Protein AF-A0A835MAI2-F1 (afdb_monomer_lite)

Organism: NCBI:txid261450

Structure (mmCIF, N/CA/C/O backbone):
data_AF-A0A835MAI2-F1
#
_entry.id   AF-A0A835MAI2-F1
#
loop_
_atom_site.group_PDB
_atom_site.id
_atom_site.type_symbol
_atom_site.label_atom_id
_atom_site.label_alt_id
_atom_site.label_comp_id
_atom_site.label_asym_id
_atom_site.label_entity_id
_atom_site.label_seq_id
_atom_site.pdbx_PDB_ins_code
_atom_site.Cartn_x
_atom_site.Cartn_y
_atom_site.Cartn_z
_atom_site.occupancy
_atom_site.B_iso_or_equiv
_atom_site.auth_seq_id
_atom_site.auth_comp_id
_atom_site.auth_asym_id
_atom_site.auth_atom_id
_atom_site.pdbx_PDB_model_num
ATOM 1 N N . MET A 1 1 ? 24.527 3.393 -28.837 1.00 61.84 1 MET A N 1
ATOM 2 C CA . MET A 1 1 ? 25.232 3.450 -27.532 1.00 61.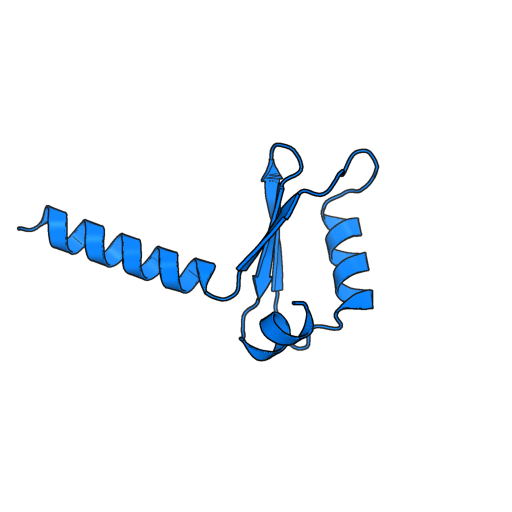84 1 MET A CA 1
ATOM 3 C C . MET A 1 1 ? 24.562 4.305 -26.447 1.00 61.84 1 MET A C 1
ATOM 5 O O . MET A 1 1 ? 24.303 3.750 -25.388 1.00 61.84 1 MET A O 1
ATOM 9 N N . LYS A 1 2 ? 24.260 5.609 -26.627 1.00 62.59 2 LYS A N 1
ATOM 10 C CA . LYS A 1 2 ? 23.628 6.427 -25.550 1.00 62.59 2 LYS A CA 1
ATOM 11 C C . LYS A 1 2 ? 22.216 5.946 -25.146 1.00 62.59 2 LYS A C 1
ATOM 13 O O . LYS A 1 2 ? 21.925 5.855 -23.958 1.00 62.59 2 LYS A O 1
ATOM 18 N N . ARG A 1 3 ? 21.389 5.549 -26.123 1.00 63.47 3 ARG A N 1
ATOM 19 C CA . ARG A 1 3 ? 20.009 5.059 -25.916 1.00 63.47 3 ARG A CA 1
ATOM 20 C C . ARG A 1 3 ? 19.921 3.767 -25.084 1.00 63.47 3 ARG A C 1
ATOM 22 O O . ARG A 1 3 ? 19.026 3.640 -24.255 1.00 63.47 3 ARG A O 1
ATOM 29 N N . ASP A 1 4 ? 20.877 2.849 -25.231 1.00 66.44 4 ASP A N 1
ATOM 30 C CA . ASP A 1 4 ? 20.888 1.586 -24.472 1.00 66.44 4 ASP A CA 1
ATOM 31 C C . ASP A 1 4 ? 21.251 1.774 -22.999 1.00 66.44 4 ASP A C 1
ATOM 33 O O . ASP A 1 4 ? 20.645 1.151 -22.127 1.00 66.44 4 ASP A O 1
ATOM 37 N N . LYS A 1 5 ? 22.199 2.672 -22.693 1.00 66.56 5 LYS A N 1
ATOM 38 C CA . LYS A 1 5 ? 22.530 3.026 -21.302 1.00 66.56 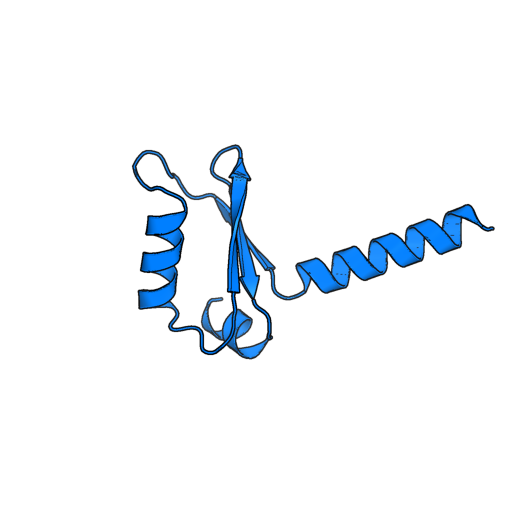5 LYS A CA 1
ATOM 39 C C . LYS A 1 5 ? 21.334 3.653 -20.585 1.00 66.56 5 LYS A C 1
ATOM 41 O O . LYS A 1 5 ? 21.111 3.375 -19.409 1.00 66.56 5 LYS A O 1
ATOM 46 N N . GLU A 1 6 ? 20.555 4.470 -21.288 1.00 67.38 6 GLU A N 1
ATOM 47 C CA . GLU A 1 6 ? 19.369 5.105 -20.717 1.00 67.38 6 GLU A CA 1
ATOM 48 C C . GLU A 1 6 ? 18.227 4.107 -20.479 1.00 67.38 6 GLU A C 1
ATOM 50 O O . GLU A 1 6 ? 17.624 4.127 -19.404 1.00 67.38 6 GLU A O 1
ATOM 55 N N . ARG A 1 7 ? 17.982 3.174 -21.416 1.00 60.34 7 ARG A N 1
ATOM 56 C CA . ARG A 1 7 ? 17.020 2.074 -21.205 1.00 60.34 7 ARG A CA 1
ATOM 57 C C . ARG A 1 7 ? 17.402 1.222 -19.995 1.00 60.34 7 ARG A C 1
ATOM 59 O O . ARG A 1 7 ? 16.565 1.031 -19.122 1.00 60.34 7 ARG A O 1
ATOM 66 N N . ARG A 1 8 ? 18.667 0.796 -19.883 1.00 64.81 8 ARG A N 1
ATOM 67 C CA . ARG A 1 8 ? 19.145 -0.014 -18.743 1.00 64.81 8 ARG A CA 1
ATOM 68 C C . ARG A 1 8 ? 18.976 0.700 -17.399 1.00 64.81 8 ARG A C 1
ATOM 70 O O . ARG A 1 8 ? 18.531 0.086 -16.435 1.00 64.81 8 ARG A O 1
ATOM 77 N N . ARG A 1 9 ? 19.263 2.006 -17.336 1.00 64.25 9 ARG A N 1
ATOM 78 C CA . ARG A 1 9 ? 19.045 2.817 -16.123 1.00 64.25 9 ARG A CA 1
ATOM 79 C C . ARG A 1 9 ? 17.567 2.923 -15.741 1.00 64.25 9 ARG A C 1
ATOM 81 O O . ARG A 1 9 ? 17.249 2.827 -14.559 1.00 64.25 9 ARG A O 1
ATOM 88 N N . LYS A 1 10 ? 16.668 3.109 -16.715 1.00 68.00 10 LYS A N 1
ATOM 89 C CA . LYS A 1 10 ? 15.214 3.145 -16.470 1.00 68.00 10 LYS A CA 1
ATOM 90 C C . LYS A 1 10 ? 14.693 1.791 -15.982 1.00 68.00 10 LYS A C 1
ATOM 92 O O . LYS A 1 10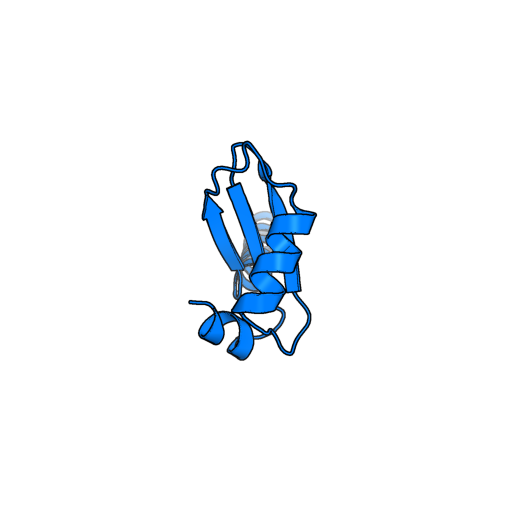 ? 13.936 1.756 -15.020 1.00 68.00 10 LYS A O 1
ATOM 97 N N . SER A 1 11 ? 15.159 0.693 -16.577 1.00 70.00 11 SER A N 1
ATOM 98 C CA . SER A 1 11 ? 14.806 -0.664 -16.145 1.00 70.00 11 SER A CA 1
ATOM 99 C C . SER A 1 11 ? 15.252 -0.954 -14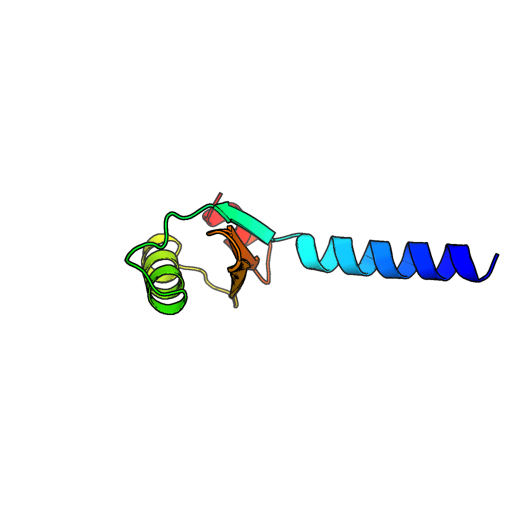.713 1.00 70.00 11 SER A C 1
ATOM 101 O O . SER A 1 11 ? 14.472 -1.495 -13.941 1.00 70.00 11 SER A O 1
ATOM 103 N N . HIS A 1 12 ? 16.460 -0.536 -14.328 1.00 75.75 12 HIS A N 1
ATOM 104 C CA . HIS A 1 12 ? 16.950 -0.743 -12.965 1.00 75.75 12 HIS A CA 1
ATOM 105 C C . HIS A 1 12 ? 16.102 0.005 -11.925 1.00 75.75 12 HIS A C 1
ATOM 107 O O . HIS A 1 12 ? 15.695 -0.578 -10.930 1.00 75.75 12 HIS A O 1
ATOM 113 N N . LYS A 1 13 ? 15.725 1.261 -12.207 1.00 80.06 13 LYS A N 1
ATOM 114 C CA . LYS A 1 13 ? 14.806 2.019 -11.341 1.00 80.06 13 LYS A CA 1
ATOM 115 C C . LYS A 1 13 ? 13.426 1.369 -11.222 1.00 80.06 13 LYS A C 1
ATOM 117 O O . LYS A 1 13 ? 12.834 1.409 -10.151 1.00 80.06 13 LYS A O 1
ATOM 122 N N . GLY A 1 14 ? 12.917 0.791 -12.310 1.00 81.19 14 GLY A N 1
ATOM 123 C CA . GLY A 1 14 ? 11.644 0.070 -12.297 1.00 81.19 14 GLY A CA 1
ATOM 124 C C . GLY A 1 14 ? 11.693 -1.194 -11.437 1.00 81.19 14 GLY A C 1
ATOM 125 O O . GLY A 1 14 ? 10.760 -1.452 -10.688 1.00 81.19 14 GLY A O 1
ATOM 126 N N . LEU A 1 15 ? 12.795 -1.945 -11.498 1.00 82.69 15 LEU A N 1
ATOM 127 C CA . LEU A 1 15 ? 12.985 -3.139 -10.671 1.00 82.69 15 LEU A CA 1
ATOM 128 C C . LEU A 1 15 ? 13.073 -2.793 -9.184 1.00 82.69 15 LEU A C 1
ATOM 130 O O . LEU A 1 15 ? 12.386 -3.420 -8.388 1.00 82.69 15 LEU A O 1
ATOM 134 N N . GLU A 1 16 ? 13.836 -1.760 -8.821 1.00 83.56 16 GLU A N 1
ATOM 135 C CA . GLU A 1 16 ? 13.907 -1.300 -7.428 1.00 83.56 16 GLU A CA 1
ATOM 136 C C . GLU A 1 16 ? 12.543 -0.816 -6.917 1.00 83.56 16 GLU A C 1
ATOM 138 O O . GLU A 1 16 ? 12.151 -1.126 -5.797 1.00 83.56 16 GLU A O 1
ATOM 143 N N . PHE A 1 17 ? 11.773 -0.118 -7.757 1.00 81.81 17 PHE A N 1
ATOM 144 C CA . PHE A 1 17 ? 10.424 0.328 -7.407 1.00 81.81 17 PHE A CA 1
ATOM 145 C C . PHE A 1 17 ? 9.456 -0.838 -7.147 1.00 81.81 17 PHE A C 1
ATOM 147 O O . PHE A 1 17 ? 8.605 -0.743 -6.263 1.00 81.81 17 PHE A O 1
ATOM 154 N N . CYS A 1 18 ? 9.572 -1.920 -7.921 1.00 86.06 18 CYS A N 1
ATOM 155 C CA . CYS A 1 18 ? 8.690 -3.085 -7.836 1.00 86.06 18 CYS A CA 1
ATOM 156 C C . CYS A 1 18 ? 9.189 -4.175 -6.876 1.00 86.06 18 CYS A C 1
ATOM 158 O O . CYS A 1 18 ? 8.489 -5.167 -6.694 1.00 86.06 18 CYS A O 1
ATOM 160 N N . LYS A 1 19 ? 10.378 -4.019 -6.282 1.00 89.69 19 LYS A N 1
ATOM 161 C CA . LYS A 1 19 ? 11.058 -5.061 -5.498 1.00 89.69 19 LYS A CA 1
ATOM 162 C C . LYS A 1 19 ? 10.202 -5.626 -4.361 1.00 89.69 19 LYS A C 1
ATOM 164 O O . LYS A 1 19 ? 10.238 -6.825 -4.116 1.00 89.69 19 LYS A O 1
ATOM 169 N N . TRP A 1 20 ? 9.423 -4.765 -3.710 1.00 92.56 20 TRP A N 1
ATOM 170 C CA . TRP A 1 20 ? 8.532 -5.110 -2.598 1.00 92.56 20 TRP A CA 1
ATOM 171 C C . TRP A 1 20 ? 7.092 -4.695 -2.899 1.00 92.56 20 TRP A C 1
ATOM 173 O O . TRP A 1 20 ? 6.412 -4.079 -2.074 1.00 92.56 20 TRP A O 1
ATOM 183 N N . ALA A 1 21 ? 6.653 -4.958 -4.131 1.00 92.50 21 ALA A N 1
ATOM 184 C CA . ALA A 1 21 ? 5.305 -4.653 -4.577 1.00 92.50 21 ALA A CA 1
ATOM 185 C C . ALA A 1 21 ? 4.460 -5.926 -4.691 1.00 92.50 21 ALA A C 1
ATOM 187 O O . ALA A 1 21 ? 4.847 -6.880 -5.361 1.00 92.50 21 ALA A O 1
ATOM 188 N N . LEU A 1 22 ? 3.268 -5.903 -4.098 1.00 92.31 22 LEU A N 1
ATOM 189 C CA . LEU A 1 22 ? 2.208 -6.870 -4.362 1.00 92.31 22 LEU A CA 1
ATOM 190 C C . LEU A 1 22 ? 1.165 -6.231 -5.270 1.00 92.31 22 LEU A C 1
ATOM 192 O O . LEU A 1 22 ? 0.730 -5.103 -5.037 1.00 92.31 22 LEU A O 1
ATOM 196 N N . VAL A 1 23 ? 0.737 -6.960 -6.297 1.00 92.25 23 VAL A N 1
ATOM 197 C CA . VAL A 1 23 ? -0.327 -6.514 -7.198 1.00 92.25 23 VAL A CA 1
ATOM 198 C C . VAL A 1 23 ? -1.457 -7.521 -7.145 1.00 92.25 23 VAL A C 1
ATOM 200 O O . VAL A 1 23 ? -1.278 -8.692 -7.469 1.00 92.25 23 VAL A O 1
ATOM 203 N N . GLY A 1 24 ? -2.629 -7.043 -6.742 1.00 88.94 24 GLY A N 1
ATOM 204 C CA . GLY A 1 24 ? -3.832 -7.852 -6.625 1.00 88.94 24 GLY A CA 1
ATOM 205 C C . GLY A 1 24 ? -4.996 -7.219 -7.367 1.00 88.94 24 GLY A C 1
ATOM 206 O O . GLY A 1 24 ? -5.052 -6.001 -7.557 1.00 88.94 24 GLY A O 1
ATOM 207 N N . ARG A 1 25 ? -5.948 -8.058 -7.774 1.00 89.69 25 ARG A N 1
ATOM 208 C CA . ARG A 1 25 ? -7.263 -7.601 -8.214 1.00 89.69 25 ARG A CA 1
ATOM 209 C C . ARG A 1 25 ? -8.227 -7.747 -7.048 1.00 89.69 25 ARG A C 1
ATOM 211 O O . ARG A 1 25 ? -8.410 -8.845 -6.534 1.00 89.69 25 ARG A O 1
ATOM 218 N N . LEU A 1 26 ? -8.838 -6.642 -6.660 1.00 84.31 26 LEU A N 1
ATOM 219 C CA . LEU A 1 26 ? -9.900 -6.606 -5.673 1.00 84.31 26 LEU A CA 1
ATOM 220 C C . LEU A 1 26 ? -11.200 -6.233 -6.377 1.00 84.31 26 LEU A C 1
ATOM 222 O O . LEU A 1 26 ? -11.244 -5.313 -7.199 1.00 84.31 26 LEU A O 1
ATOM 226 N N . ASP A 1 27 ? -12.271 -6.943 -6.045 1.00 79.00 27 ASP A N 1
ATOM 227 C CA . ASP A 1 27 ? -13.610 -6.493 -6.396 1.00 79.00 27 ASP A CA 1
ATOM 228 C C . ASP A 1 27 ? -13.993 -5.343 -5.451 1.00 79.00 27 ASP A C 1
ATOM 230 O O . ASP A 1 27 ? -14.519 -5.537 -4.357 1.00 79.00 27 ASP A O 1
ATOM 234 N N . LEU A 1 28 ? -13.625 -4.124 -5.851 1.00 67.38 28 LEU A N 1
ATOM 235 C CA . LEU A 1 28 ? -13.830 -2.897 -5.077 1.00 67.38 28 LEU A CA 1
ATOM 236 C C . LEU A 1 28 ? -15.228 -2.301 -5.253 1.00 67.38 28 LEU A C 1
ATOM 238 O O . LEU A 1 28 ? -15.425 -1.128 -4.953 1.00 67.38 28 LEU A O 1
ATOM 242 N N . THR A 1 29 ? -16.214 -3.078 -5.709 1.00 70.56 29 THR A N 1
ATOM 243 C CA . THR A 1 29 ? -17.582 -2.580 -5.945 1.00 70.56 29 THR A CA 1
ATOM 244 C C . THR A 1 29 ? -18.192 -1.848 -4.747 1.00 70.56 29 THR A C 1
ATOM 246 O O . THR A 1 29 ? -19.072 -1.013 -4.942 1.00 70.56 29 THR A O 1
ATOM 249 N N . LYS A 1 30 ? -17.721 -2.116 -3.521 1.00 77.62 30 LYS A N 1
ATOM 250 C CA . LYS A 1 30 ? -18.214 -1.478 -2.290 1.00 77.62 30 LYS A CA 1
ATOM 251 C C . LYS A 1 30 ? -17.137 -0.856 -1.398 1.00 77.62 30 LYS A C 1
ATOM 253 O O . LYS A 1 30 ? -17.485 -0.380 -0.326 1.00 77.62 30 LYS A O 1
ATOM 258 N N . LEU A 1 31 ? -15.860 -0.894 -1.786 1.00 83.25 31 LEU A N 1
ATOM 259 C CA . LEU A 1 31 ? -14.761 -0.452 -0.922 1.00 83.25 31 LEU A CA 1
ATOM 260 C C . LEU A 1 31 ? -13.908 0.610 -1.607 1.00 83.25 31 LEU A C 1
ATOM 262 O O . LEU A 1 31 ? -13.406 0.425 -2.715 1.00 83.25 31 LEU A O 1
ATOM 266 N N . THR A 1 32 ? -13.693 1.712 -0.904 1.00 88.44 32 THR A N 1
ATOM 267 C CA . THR A 1 32 ? -12.726 2.741 -1.275 1.00 88.44 32 THR A CA 1
ATOM 268 C C . THR A 1 32 ? -11.296 2.240 -1.064 1.00 88.44 32 THR A C 1
ATOM 270 O O . THR A 1 32 ? -11.021 1.396 -0.210 1.00 88.44 32 THR A O 1
ATOM 273 N N . THR A 1 33 ? -10.335 2.820 -1.788 1.00 88.19 33 THR A N 1
ATOM 274 C CA . THR A 1 33 ? -8.900 2.543 -1.587 1.00 88.19 33 THR A CA 1
ATOM 275 C C . THR A 1 33 ? -8.465 2.759 -0.134 1.00 88.19 33 THR A C 1
ATOM 277 O O . THR A 1 33 ? -7.608 2.032 0.363 1.00 88.19 33 THR A O 1
ATOM 280 N N . LYS A 1 34 ? -9.058 3.742 0.560 1.00 91.25 34 LYS A N 1
ATOM 281 C CA . LYS A 1 34 ? -8.774 4.008 1.973 1.00 91.25 34 LYS A CA 1
ATOM 282 C C . LYS A 1 34 ? -9.228 2.843 2.853 1.00 91.25 34 LYS A C 1
ATOM 284 O O . LYS A 1 34 ? -8.429 2.352 3.633 1.00 91.25 34 LYS A O 1
ATOM 289 N N . GLU A 1 35 ? -10.458 2.363 2.685 1.00 92.31 35 GLU A N 1
ATOM 290 C CA . GLU A 1 35 ? -10.973 1.224 3.461 1.00 92.31 35 GLU A CA 1
ATOM 291 C C . GLU A 1 35 ? -10.172 -0.053 3.212 1.00 92.31 35 GLU A C 1
ATOM 293 O O . GLU A 1 35 ? -9.911 -0.807 4.146 1.00 92.31 35 GLU A O 1
ATOM 298 N N . VAL A 1 36 ? -9.742 -0.286 1.969 1.00 91.06 36 VAL A N 1
ATOM 299 C CA . VAL A 1 36 ? -8.830 -1.394 1.650 1.00 91.06 36 VAL A CA 1
ATOM 300 C C . VAL A 1 36 ? -7.524 -1.238 2.416 1.00 91.06 36 VAL A C 1
ATOM 302 O O . VAL A 1 36 ? -7.078 -2.185 3.056 1.00 91.06 36 VAL A O 1
ATOM 305 N N . LYS A 1 37 ? -6.921 -0.042 2.379 1.00 92.38 37 LYS A N 1
ATOM 306 C CA . LYS A 1 37 ? -5.666 0.233 3.080 1.00 92.38 37 LYS A CA 1
ATOM 307 C C . LYS A 1 37 ? -5.809 0.015 4.589 1.00 92.38 37 LYS A C 1
ATOM 309 O O . LYS A 1 37 ? -4.949 -0.635 5.175 1.00 92.38 37 LYS A O 1
ATOM 314 N N . ASP A 1 38 ? -6.885 0.515 5.188 1.00 94.06 38 ASP A N 1
ATOM 315 C CA . ASP A 1 38 ? -7.141 0.409 6.626 1.00 94.06 38 ASP A CA 1
ATOM 316 C C . ASP A 1 38 ? -7.328 -1.064 7.043 1.00 94.06 38 ASP A C 1
ATOM 318 O O . ASP A 1 38 ? -6.639 -1.54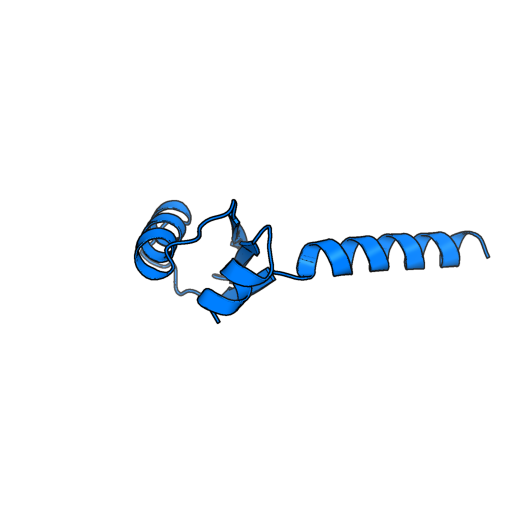0 7.943 1.00 94.06 38 ASP A O 1
ATOM 322 N N . ARG A 1 39 ? -8.149 -1.835 6.314 1.00 92.62 39 ARG A N 1
ATOM 323 C CA . ARG A 1 39 ? -8.351 -3.276 6.577 1.00 92.62 39 ARG A CA 1
ATOM 324 C C . ARG A 1 39 ? -7.069 -4.091 6.414 1.00 92.62 39 ARG A C 1
ATOM 326 O O . ARG A 1 39 ? -6.769 -4.962 7.226 1.00 92.62 39 ARG A O 1
ATOM 333 N N . CYS A 1 40 ? -6.294 -3.802 5.371 1.00 92.31 40 CYS A N 1
ATOM 334 C CA . CYS A 1 40 ? -4.984 -4.414 5.175 1.00 92.31 40 CYS A CA 1
ATOM 335 C C . CYS A 1 40 ? -4.029 -4.063 6.327 1.00 92.31 40 CYS A C 1
ATOM 337 O O . CYS A 1 40 ? -3.327 -4.947 6.804 1.00 92.31 40 CYS A O 1
ATOM 339 N N . ALA A 1 41 ? -4.028 -2.820 6.826 1.00 93.81 41 ALA A N 1
ATOM 340 C CA . ALA A 1 41 ? -3.202 -2.424 7.970 1.00 93.81 41 ALA A CA 1
ATOM 341 C C . ALA A 1 41 ? -3.546 -3.224 9.236 1.00 93.81 41 ALA A C 1
ATOM 343 O O . ALA A 1 41 ? -2.642 -3.690 9.931 1.00 93.81 41 ALA A O 1
ATOM 344 N N . GLU A 1 42 ? -4.839 -3.414 9.511 1.00 94.44 42 GLU A N 1
ATOM 345 C CA . GLU A 1 42 ? -5.328 -4.181 10.663 1.00 94.44 42 GLU A CA 1
ATOM 346 C C . GLU A 1 42 ? -4.885 -5.651 10.613 1.00 94.44 42 GLU A C 1
ATOM 348 O O . GLU A 1 42 ? -4.457 -6.214 11.627 1.00 94.44 42 GLU A O 1
ATOM 353 N N . GLN A 1 43 ? -4.951 -6.265 9.429 1.00 92.25 43 GLN A N 1
ATOM 354 C CA . GLN A 1 43 ? -4.601 -7.671 9.235 1.00 92.25 43 GLN A CA 1
ATOM 355 C C . GLN A 1 43 ? -3.086 -7.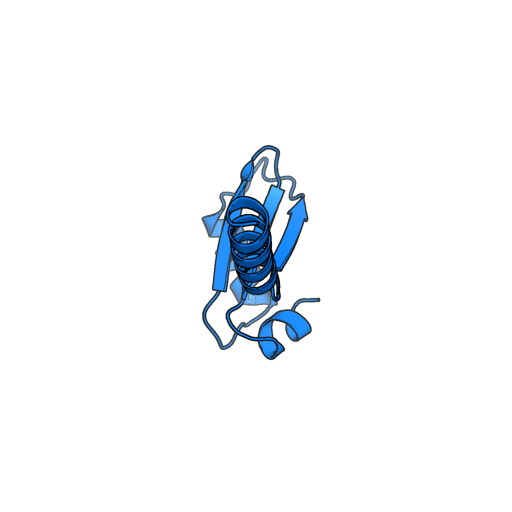897 9.196 1.00 92.25 43 GLN A C 1
ATOM 357 O O . GLN A 1 43 ? -2.571 -8.800 9.855 1.00 92.25 43 GLN A O 1
ATOM 362 N N . TRP A 1 44 ? -2.370 -7.091 8.416 1.00 93.69 44 TRP A N 1
ATOM 363 C CA . TRP A 1 44 ? -0.950 -7.283 8.132 1.00 93.69 44 TRP A CA 1
ATOM 364 C C . TRP A 1 44 ? -0.035 -6.743 9.221 1.00 93.69 44 TRP A C 1
ATOM 366 O O . TRP A 1 44 ? 1.070 -7.257 9.396 1.00 93.69 44 TRP A O 1
ATOM 376 N N . LYS A 1 45 ? -0.486 -5.721 9.959 1.00 93.62 45 LYS A N 1
ATOM 377 C CA . LYS A 1 45 ? 0.294 -5.045 11.005 1.00 93.62 45 LYS A CA 1
ATOM 378 C C . LYS A 1 45 ? 1.712 -4.693 10.516 1.00 93.62 45 LYS A C 1
ATOM 380 O O . LYS A 1 45 ? 2.695 -5.176 11.096 1.00 93.62 45 LYS A O 1
ATOM 385 N N . PRO A 1 46 ? 1.835 -3.925 9.415 1.00 91.75 46 PRO A N 1
ATOM 386 C CA . PRO A 1 46 ? 3.134 -3.509 8.904 1.00 91.75 46 PRO A CA 1
ATOM 387 C C . PRO A 1 46 ? 3.841 -2.634 9.943 1.00 91.75 46 PRO A C 1
ATOM 389 O O . PRO A 1 46 ? 3.198 -1.869 10.666 1.00 91.75 46 PRO A O 1
ATOM 392 N N . LYS A 1 47 ? 5.160 -2.790 10.049 1.00 93.25 47 LYS A N 1
ATOM 393 C CA . LYS A 1 47 ? 6.003 -1.996 10.955 1.00 93.25 47 LYS A CA 1
ATOM 394 C C . LYS A 1 47 ? 6.560 -0.753 10.267 1.00 93.25 47 LYS A C 1
ATOM 396 O O . LYS A 1 47 ? 6.803 0.247 10.937 1.00 93.25 47 LYS A O 1
ATOM 401 N N . GLY A 1 48 ? 6.792 -0.847 8.964 1.00 91.69 48 GLY A N 1
ATOM 402 C CA . GLY A 1 48 ? 7.321 0.201 8.114 1.00 91.69 48 GLY A CA 1
ATOM 403 C C . GLY A 1 48 ? 6.239 0.979 7.374 1.00 91.69 48 GLY A C 1
ATOM 404 O O . GLY A 1 48 ? 5.029 0.756 7.503 1.00 91.69 48 GLY A O 1
ATOM 405 N N . GLU A 1 49 ? 6.702 1.928 6.567 1.00 93.00 49 GLU A N 1
ATOM 406 C CA . GLU A 1 49 ? 5.828 2.666 5.672 1.00 93.00 49 GLU A CA 1
ATOM 407 C C . GLU A 1 49 ? 5.406 1.791 4.491 1.00 93.00 49 GLU A C 1
ATOM 409 O O . GLU A 1 49 ? 6.160 0.980 3.949 1.00 93.00 49 GLU A O 1
ATOM 414 N N . TRP A 1 50 ? 4.173 1.990 4.040 1.00 94.62 50 TRP A N 1
ATOM 415 C CA . TRP A 1 50 ? 3.673 1.312 2.858 1.00 94.62 50 TRP A CA 1
ATOM 416 C C . TRP A 1 50 ? 2.561 2.115 2.187 1.00 94.62 50 TRP A C 1
ATOM 418 O O . TRP A 1 50 ? 1.919 3.000 2.772 1.00 94.62 50 TRP A O 1
ATOM 428 N N . GLN A 1 51 ? 2.347 1.822 0.909 1.00 94.38 51 GLN A N 1
ATOM 429 C CA . GLN A 1 51 ? 1.406 2.533 0.054 1.00 94.38 51 GLN A CA 1
ATOM 430 C C . GLN A 1 51 ? 0.431 1.561 -0.593 1.00 94.38 51 GLN A C 1
ATOM 432 O O . GLN A 1 51 ? 0.805 0.452 -0.955 1.00 94.38 51 GLN A O 1
ATOM 437 N N . ALA A 1 52 ? -0.805 2.019 -0.778 1.00 94.31 52 ALA A N 1
ATOM 438 C CA . ALA A 1 52 ? -1.829 1.343 -1.557 1.00 94.31 52 ALA A CA 1
ATOM 439 C C . ALA A 1 52 ? -2.229 2.274 -2.708 1.00 94.31 52 ALA A C 1
ATOM 441 O O . ALA A 1 52 ? -2.690 3.394 -2.472 1.00 94.31 52 ALA A O 1
ATOM 442 N N . THR A 1 53 ? -2.006 1.845 -3.949 1.00 93.12 53 THR A N 1
ATOM 443 C CA . THR A 1 53 ? -2.218 2.664 -5.148 1.00 93.12 53 THR A CA 1
ATOM 444 C C . THR A 1 53 ? -3.180 1.959 -6.102 1.00 93.12 53 THR A C 1
ATOM 446 O O . THR A 1 53 ? -2.867 0.858 -6.562 1.00 93.12 53 THR A O 1
ATOM 449 N N . PRO A 1 54 ? -4.338 2.557 -6.434 1.00 92.25 54 PRO A N 1
ATOM 450 C CA . PRO A 1 54 ? -5.237 1.992 -7.427 1.00 92.25 54 PRO A CA 1
ATOM 451 C C . PRO A 1 54 ? -4.603 2.113 -8.818 1.00 92.25 54 PRO A C 1
ATOM 453 O O . PRO A 1 54 ? -4.145 3.184 -9.210 1.00 92.25 54 PRO A O 1
ATOM 456 N N . LEU A 1 55 ? -4.599 1.015 -9.573 1.00 91.31 55 LEU A N 1
ATOM 457 C CA . LEU A 1 55 ? -4.101 0.963 -10.954 1.00 91.31 55 LEU A CA 1
ATOM 458 C C . LEU A 1 55 ? -5.238 1.005 -11.994 1.00 91.31 55 LEU A C 1
ATOM 460 O O . LEU A 1 55 ? -4.988 1.032 -13.197 1.00 91.31 55 LEU A O 1
ATOM 464 N N . GLY A 1 56 ? -6.493 1.016 -11.534 1.00 88.19 56 GLY A N 1
ATOM 465 C CA . GLY A 1 56 ? -7.692 0.947 -12.370 1.00 88.19 56 GLY A CA 1
ATOM 466 C C . GLY A 1 56 ? -8.178 -0.487 -12.603 1.00 88.19 56 GLY A C 1
ATOM 467 O O . GLY A 1 56 ? -7.483 -1.455 -12.309 1.00 88.19 56 GLY A O 1
ATOM 468 N N . ARG A 1 57 ? -9.413 -0.641 -13.105 1.00 87.19 57 ARG A N 1
ATOM 469 C CA . ARG A 1 57 ? -10.052 -1.950 -13.396 1.00 87.19 57 ARG A CA 1
ATOM 470 C C . ARG A 1 57 ? -10.060 -2.939 -12.211 1.00 87.19 57 ARG A C 1
ATOM 472 O O . ARG A 1 57 ? -10.000 -4.150 -12.408 1.00 87.19 57 ARG A O 1
ATOM 479 N N . GLY A 1 58 ? -10.122 -2.420 -10.984 1.00 87.06 58 GLY A N 1
ATOM 480 C CA . GLY A 1 58 ? -10.075 -3.219 -9.755 1.00 87.06 58 GLY A CA 1
ATOM 481 C C . GLY A 1 58 ? -8.675 -3.694 -9.354 1.00 87.06 58 GLY A C 1
ATOM 482 O O . GLY A 1 58 ? -8.549 -4.449 -8.399 1.00 87.06 58 GLY A O 1
ATOM 483 N N . TYR A 1 59 ? -7.614 -3.273 -10.046 1.00 91.25 59 TYR A N 1
ATOM 484 C CA . TYR A 1 59 ? -6.247 -3.562 -9.622 1.00 91.25 59 TYR A CA 1
ATOM 485 C C . TYR A 1 59 ? -5.766 -2.554 -8.586 1.00 91.25 59 TYR A C 1
ATOM 487 O O . TYR A 1 59 ? -5.965 -1.342 -8.729 1.00 91.25 59 TYR A O 1
ATOM 495 N N . ILE A 1 60 ? -5.074 -3.069 -7.576 1.00 93.31 60 ILE A N 1
ATOM 496 C CA . ILE A 1 60 ? -4.382 -2.284 -6.564 1.00 93.31 60 ILE A CA 1
ATOM 497 C C . ILE A 1 60 ? -2.950 -2.794 -6.421 1.00 93.31 60 ILE A C 1
ATOM 499 O O . ILE A 1 60 ? -2.688 -3.997 -6.480 1.00 93.31 60 ILE A O 1
ATOM 503 N N . MET A 1 61 ? -2.024 -1.858 -6.255 1.00 94.00 61 MET A N 1
ATOM 504 C CA . MET A 1 61 ? -0.637 -2.134 -5.917 1.00 94.00 61 MET A CA 1
ATOM 505 C C . MET A 1 61 ? -0.400 -1.765 -4.460 1.00 94.00 61 MET A C 1
ATOM 507 O O . MET A 1 61 ? -0.672 -0.633 -4.057 1.00 94.00 61 MET A O 1
ATOM 511 N N . PHE A 1 62 ? 0.149 -2.702 -3.703 1.00 95.06 62 PHE A N 1
ATOM 512 C CA . PHE A 1 62 ? 0.667 -2.475 -2.366 1.00 95.06 62 PHE A CA 1
ATOM 513 C C . PHE A 1 62 ? 2.185 -2.423 -2.440 1.00 95.06 62 PHE A C 1
ATOM 515 O O . PHE A 1 62 ? 2.793 -3.352 -2.962 1.00 95.06 62 PHE A O 1
ATOM 522 N N . ARG A 1 63 ? 2.799 -1.342 -1.962 1.00 95.25 63 ARG A N 1
ATOM 523 C CA . ARG A 1 63 ? 4.257 -1.175 -1.981 1.00 95.25 63 ARG A CA 1
ATOM 524 C C . ARG A 1 63 ? 4.781 -0.985 -0.571 1.00 95.25 63 ARG A C 1
ATOM 526 O O . ARG A 1 63 ? 4.382 -0.026 0.088 1.00 95.25 63 ARG A O 1
ATOM 533 N N . PHE A 1 64 ? 5.699 -1.851 -0.169 1.00 95.06 64 PHE A N 1
ATOM 534 C CA . PHE A 1 64 ? 6.372 -1.810 1.126 1.00 95.06 64 PHE A CA 1
ATOM 535 C C . PHE A 1 64 ? 7.751 -1.156 0.997 1.00 95.06 64 PHE A C 1
ATOM 537 O O . PHE A 1 64 ? 8.336 -1.134 -0.089 1.00 95.06 64 PHE A O 1
ATOM 544 N N . THR A 1 65 ? 8.257 -0.589 2.093 1.00 93.12 65 THR A N 1
ATOM 545 C CA . THR A 1 65 ? 9.615 -0.020 2.157 1.00 93.12 65 THR A CA 1
ATOM 546 C C . THR A 1 65 ? 10.683 -1.016 2.582 1.00 93.12 65 THR A C 1
ATOM 548 O O . THR A 1 65 ? 11.860 -0.666 2.559 1.00 93.12 65 THR A O 1
ATOM 551 N N . ASP A 1 66 ? 10.298 -2.224 2.986 1.00 90.94 66 ASP A N 1
ATOM 552 C CA . ASP A 1 66 ? 11.234 -3.266 3.379 1.00 90.94 66 ASP A CA 1
ATOM 553 C C . ASP A 1 66 ? 10.704 -4.672 3.076 1.00 90.94 66 ASP A C 1
ATOM 555 O O . ASP A 1 66 ? 9.514 -4.910 2.858 1.00 90.94 66 ASP A O 1
ATOM 559 N N . GLU A 1 67 ? 11.646 -5.608 3.047 1.00 92.19 67 GLU A N 1
ATOM 560 C CA . GLU A 1 67 ? 11.408 -7.018 2.760 1.00 92.19 67 GLU A CA 1
ATOM 561 C C . GLU A 1 67 ? 10.681 -7.747 3.899 1.00 92.19 67 GLU A C 1
ATOM 563 O O . GLU A 1 67 ? 9.975 -8.720 3.645 1.00 92.19 67 GLU A O 1
ATOM 568 N N . GLN A 1 68 ? 10.829 -7.301 5.151 1.00 93.00 68 GLN A N 1
ATOM 569 C CA . GLN A 1 68 ? 10.227 -7.991 6.295 1.00 93.00 68 GLN A CA 1
ATOM 570 C C . GLN A 1 68 ? 8.709 -7.845 6.280 1.00 93.00 68 GLN A C 1
ATOM 572 O O . GLN A 1 68 ? 7.996 -8.829 6.483 1.00 93.00 68 GLN A O 1
ATOM 577 N N . ASP A 1 69 ? 8.222 -6.633 6.024 1.00 93.31 69 ASP A N 1
ATOM 578 C CA . ASP A 1 69 ? 6.796 -6.378 5.887 1.00 93.31 69 ASP A CA 1
ATOM 579 C C . ASP A 1 69 ? 6.243 -7.024 4.617 1.00 93.31 69 ASP A C 1
ATOM 581 O O . ASP A 1 69 ? 5.197 -7.661 4.695 1.00 93.31 69 ASP A O 1
ATOM 585 N N . TYR A 1 70 ? 6.967 -6.974 3.491 1.00 93.69 70 TYR A N 1
ATOM 586 C CA . TYR A 1 70 ? 6.583 -7.705 2.276 1.00 93.69 70 TYR A CA 1
ATOM 587 C C . TYR A 1 70 ? 6.411 -9.214 2.537 1.00 93.69 70 TYR A C 1
ATOM 589 O O . TYR A 1 70 ? 5.398 -9.797 2.163 1.00 93.69 70 TYR A O 1
ATOM 597 N N . ASN A 1 71 ? 7.352 -9.843 3.245 1.00 91.31 71 ASN A N 1
ATOM 598 C CA . ASN A 1 71 ? 7.288 -11.274 3.554 1.00 91.31 71 ASN A CA 1
ATOM 599 C C . ASN A 1 71 ? 6.222 -11.627 4.603 1.00 91.31 71 ASN A C 1
ATOM 601 O O . ASN A 1 71 ? 5.783 -12.771 4.652 1.00 91.31 71 ASN A O 1
ATOM 605 N N . ARG A 1 72 ? 5.798 -10.684 5.457 1.00 87.94 72 ARG A N 1
ATOM 606 C CA . ARG A 1 72 ? 4.716 -10.919 6.433 1.00 87.94 72 ARG A CA 1
ATOM 607 C C . ARG A 1 72 ? 3.345 -11.016 5.761 1.00 87.94 72 ARG A C 1
ATOM 609 O O . ARG A 1 72 ? 2.447 -11.648 6.313 1.00 87.94 72 ARG A O 1
ATOM 616 N N . VAL A 1 73 ? 3.169 -10.328 4.635 1.00 87.06 73 VAL A N 1
ATOM 617 C CA . VAL A 1 73 ? 1.869 -10.185 3.964 1.00 87.06 73 VAL A CA 1
ATOM 618 C C . VAL A 1 73 ? 1.636 -11.181 2.831 1.00 87.06 73 VAL A C 1
ATOM 620 O O . VAL A 1 73 ? 0.511 -11.251 2.334 1.00 87.06 73 VAL A O 1
ATOM 623 N N . GLN A 1 74 ? 2.686 -11.893 2.409 1.00 73.75 74 GLN A N 1
ATOM 624 C CA . GLN A 1 74 ? 2.637 -12.908 1.357 1.00 73.75 74 GLN A CA 1
ATOM 625 C C . GLN A 1 74 ? 2.096 -14.247 1.874 1.00 73.75 74 GLN A C 1
ATOM 627 O O . GLN A 1 74 ? 2.385 -14.604 3.037 1.00 73.75 74 GLN A O 1
#

InterPro domains:
  IPR025558 Domain of unknown function DUF4283 [PF14111] (16-73)

Foldseek 3Di:
DVVVVVVVVVVVVVCVQCVLKDKDADPCVPPDQVRVVVVCCVVLVDPFDWDWADPDPRMIMIGTPDDVSSVSSD

Sequence (74 aa):
MKRDKERRRKSHKGLEFCKWALVGRLDLTKLTTKEVKDRCAEQWKPKGEWQATPLGRGYIMFRFTDEQDYNRVQ

Radius of gyration: 15.07 Å; chains: 1; bounding box: 43×19×38 Å

pLDDT: mean 85.54, std 10.36, range [60.34, 95.25]

Secondary structure (DSSP, 8-state):
-HHHHHHHHHHHHHHHHHTTEEEEE---TT--HHHHHHHHHHHH--SS-EEEEEEETTEEEEEESSHHHHHHH-